Protein AF-A0A817Q3Z5-F1 (afdb_monomer)

Sequence (86 aa):
MAYLERQQTQIRDTTSRADVPNSDIAKIMYYLNCVCYCIDYNDNDIRRYTNYARWASLSDEEDRLVFVLGMALSPDLFIGKVFFSK

Mean predicted aligned error: 7.88 Å

Secondary structure (DSSP, 8-state):
---------------------S-HHHHHHHHHHHHHHHTT---HHHHHHH-GGGGGG--HHHHHHHHHHHHHT-GGGGTT------

Nearest PDB structures (foldseek):
  3qxe-assembly3_F  TM=1.967E-01  e=8.732E+00  Pseudomonas putida

Organism: NCBI:txid392032

Solvent-accessible surface area (backbone atoms only — not comparable to full-atom values): 5605 Å² total; per-residue (Å²): 136,87,82,80,79,76,78,76,81,78,86,71,94,80,84,80,93,80,89,74,58,100,43,72,66,20,48,45,15,42,50,50,35,53,53,28,59,58,56,72,56,83,56,76,82,54,45,74,55,28,41,30,92,53,48,91,73,56,50,79,67,54,51,51,48,46,52,52,51,45,59,78,61,33,70,78,81,43,69,97,60,80,79,77,62,132

Foldseek 3Di:
DDDDPPPPPDDDDDDDDDDFDPDPQLVLLCVVLVVCVQQVHDDPVSCVSNVSVCSVVDDPVSSVVSVVVCVVPPVVVCVVHHHDHD

Radius of gyration: 16.52 Å; Cα contacts (8 Å, |Δi|>4): 53; chains: 1; bounding box: 42×27×49 Å

Structure (mmCIF, N/CA/C/O backbone):
data_AF-A0A817Q3Z5-F1
#
_entry.id   AF-A0A817Q3Z5-F1
#
loop_
_atom_site.group_PDB
_atom_site.id
_atom_site.type_symbol
_atom_site.label_atom_id
_atom_site.label_alt_id
_atom_site.label_comp_id
_atom_site.label_asym_id
_atom_site.label_entity_id
_atom_site.label_seq_id
_atom_site.pdbx_PDB_ins_code
_atom_site.Cartn_x
_atom_site.Cartn_y
_atom_site.Cartn_z
_atom_site.occupancy
_atom_site.B_iso_or_equiv
_atom_site.auth_seq_id
_atom_site.auth_comp_id
_atom_site.auth_asym_id
_atom_site.auth_atom_id
_atom_site.pdbx_PDB_model_num
ATOM 1 N N . MET A 1 1 ? -29.068 14.735 34.971 1.00 38.59 1 MET A N 1
ATOM 2 C CA . MET A 1 1 ? -29.530 13.772 33.950 1.00 38.59 1 MET A CA 1
ATOM 3 C C . MET A 1 1 ? -28.361 13.491 33.020 1.00 38.59 1 MET A C 1
ATOM 5 O O . MET A 1 1 ? -28.000 14.377 32.261 1.00 38.59 1 MET A O 1
ATOM 9 N N . ALA A 1 2 ? -27.702 12.339 33.150 1.00 43.56 2 ALA A N 1
ATOM 10 C CA . ALA A 1 2 ? -26.591 11.962 32.276 1.00 43.56 2 ALA A CA 1
ATOM 11 C C . ALA A 1 2 ? -27.151 11.175 31.082 1.00 43.56 2 ALA A C 1
ATOM 13 O O . ALA A 1 2 ? -27.696 10.089 31.266 1.00 43.56 2 ALA A O 1
ATOM 14 N N . TYR A 1 3 ? -27.068 11.748 29.881 1.00 50.75 3 TYR A N 1
ATOM 15 C CA . TYR A 1 3 ? -27.397 11.062 28.633 1.00 50.75 3 TYR A CA 1
ATOM 16 C C . TYR A 1 3 ? -26.155 10.279 28.197 1.00 50.75 3 TYR A C 1
ATOM 18 O O . TYR A 1 3 ? -25.165 10.861 27.767 1.00 50.75 3 TYR A O 1
ATOM 26 N N . LEU A 1 4 ? -26.180 8.959 28.370 1.00 53.38 4 LEU A N 1
ATOM 27 C CA . LEU A 1 4 ? -25.207 8.066 27.746 1.00 53.38 4 LEU A CA 1
ATOM 28 C C . LEU A 1 4 ? -25.663 7.842 26.301 1.00 53.38 4 LEU A C 1
ATOM 30 O O . LEU A 1 4 ? -26.522 6.998 26.046 1.00 53.38 4 LEU A O 1
ATOM 34 N N . GLU A 1 5 ? -25.113 8.611 25.361 1.00 54.72 5 GLU A N 1
ATOM 35 C CA . GLU A 1 5 ? -25.180 8.258 23.942 1.00 54.72 5 GLU A CA 1
ATOM 36 C C . GLU A 1 5 ? -24.475 6.910 23.754 1.00 54.72 5 GLU A C 1
ATOM 38 O O . GLU A 1 5 ? -23.249 6.802 23.788 1.00 54.72 5 GLU A O 1
ATOM 43 N N . ARG A 1 6 ? -25.261 5.843 23.592 1.00 53.31 6 ARG A N 1
ATOM 44 C CA . ARG A 1 6 ? -24.751 4.570 23.084 1.00 53.31 6 ARG A CA 1
ATOM 45 C C . ARG A 1 6 ? -24.357 4.798 21.630 1.00 53.31 6 ARG A C 1
ATOM 47 O O . ARG A 1 6 ? -25.226 4.776 20.761 1.00 53.31 6 ARG A O 1
ATOM 54 N N . GLN A 1 7 ? -23.068 4.991 21.365 1.00 59.06 7 GLN A N 1
ATOM 55 C CA . GLN A 1 7 ? -22.533 4.815 20.018 1.00 59.06 7 GLN A CA 1
ATOM 56 C C . GLN A 1 7 ? -22.861 3.383 19.584 1.00 59.06 7 GLN A C 1
ATOM 58 O O . GLN A 1 7 ? -22.310 2.416 20.108 1.00 59.06 7 GLN A O 1
ATOM 63 N N . GLN A 1 8 ? -23.841 3.237 18.694 1.00 51.72 8 GLN A N 1
ATOM 64 C CA . GLN A 1 8 ? -24.143 1.957 18.073 1.00 51.72 8 GLN A CA 1
ATOM 65 C C . GLN A 1 8 ? -23.013 1.659 17.093 1.00 51.72 8 GLN A C 1
ATOM 67 O O . GLN A 1 8 ? -23.003 2.173 15.977 1.00 51.72 8 GLN A O 1
ATOM 72 N N . THR A 1 9 ? -22.045 0.850 17.511 1.00 58.28 9 THR A N 1
ATOM 73 C CA . THR A 1 9 ? -21.055 0.263 16.610 1.00 58.28 9 THR A CA 1
ATOM 74 C C . THR A 1 9 ? -21.807 -0.633 15.630 1.00 58.28 9 THR A C 1
ATOM 76 O O . THR A 1 9 ? -22.213 -1.745 15.966 1.00 58.28 9 THR A O 1
ATOM 79 N N . GLN A 1 10 ? -22.073 -0.125 14.429 1.00 60.34 1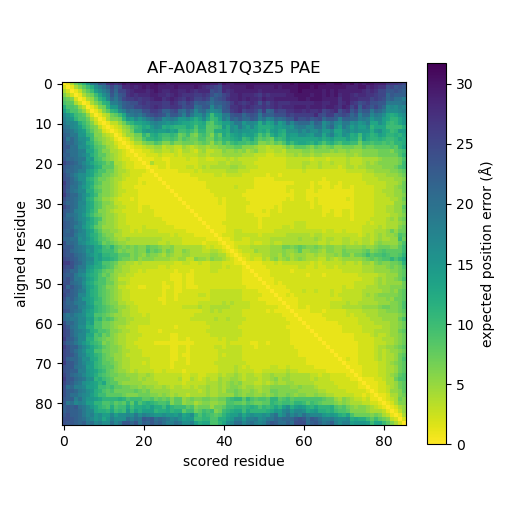0 GLN A N 1
ATOM 80 C CA . GLN A 1 10 ? -22.685 -0.919 13.373 1.00 60.34 10 GLN A CA 1
ATOM 81 C C . GLN A 1 10 ? -21.615 -1.848 12.804 1.00 60.34 10 GLN A C 1
ATOM 83 O O . GLN A 1 10 ? -20.695 -1.412 12.118 1.00 60.34 10 GLN A O 1
ATOM 88 N N . ILE A 1 11 ? -21.720 -3.137 13.126 1.00 66.00 11 ILE A N 1
ATOM 89 C CA . ILE A 1 11 ? -20.899 -4.170 12.496 1.00 66.00 11 ILE A CA 1
ATOM 90 C C . ILE A 1 11 ? -21.454 -4.368 11.087 1.00 66.00 11 ILE A C 1
ATOM 92 O O . ILE A 1 11 ? -22.591 -4.810 10.918 1.00 66.00 11 ILE A O 1
ATOM 96 N N . ARG A 1 12 ? -20.668 -4.004 10.074 1.00 65.25 12 ARG A N 1
ATOM 97 C CA . ARG A 1 12 ? -21.001 -4.232 8.669 1.00 65.25 12 ARG A CA 1
ATOM 98 C C . ARG A 1 12 ? -20.223 -5.445 8.182 1.00 65.25 12 ARG A C 1
ATOM 100 O O . ARG A 1 12 ? -18.999 -5.444 8.257 1.00 65.25 12 ARG A O 1
ATOM 107 N N . ASP A 1 13 ? -20.917 -6.445 7.647 1.00 63.41 13 ASP A N 1
ATOM 108 C CA . ASP A 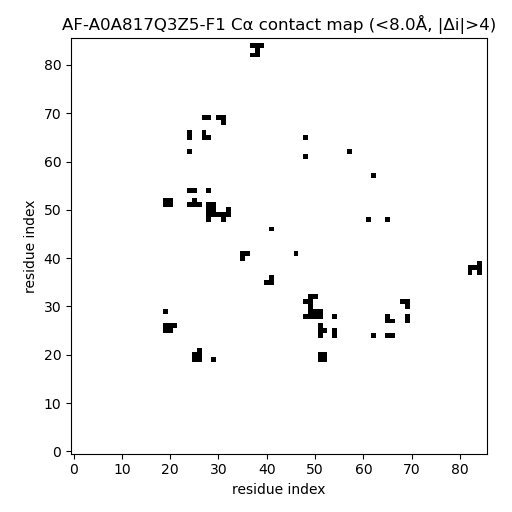1 13 ? -20.252 -7.514 6.903 1.00 63.41 13 ASP A CA 1
ATOM 109 C C . ASP A 1 13 ? -19.688 -6.925 5.607 1.00 63.41 13 ASP A C 1
ATOM 111 O O . ASP A 1 13 ? -20.424 -6.559 4.686 1.00 63.41 13 ASP A O 1
ATOM 115 N N . THR A 1 14 ? -18.364 -6.783 5.554 1.00 68.56 14 THR A N 1
ATOM 116 C CA . THR A 1 14 ? -17.644 -6.337 4.362 1.00 68.56 14 THR A CA 1
ATOM 117 C C . THR A 1 14 ? -16.751 -7.467 3.890 1.00 68.56 14 THR A C 1
ATOM 119 O O . THR A 1 14 ? -15.788 -7.834 4.560 1.00 68.56 14 THR A O 1
ATOM 122 N N . THR A 1 15 ? -17.047 -8.011 2.717 1.00 72.75 15 THR A N 1
ATOM 123 C CA . THR A 1 15 ? -16.128 -8.902 2.013 1.00 72.75 15 THR A CA 1
ATOM 124 C C . THR A 1 15 ? -15.959 -8.397 0.592 1.00 72.75 15 THR A C 1
ATOM 126 O O . THR A 1 15 ? -16.911 -7.936 -0.040 1.00 72.75 15 THR A O 1
ATOM 129 N N . SER A 1 16 ? -14.733 -8.453 0.089 1.00 77.88 16 SER A N 1
ATOM 130 C CA . SER A 1 16 ? -14.431 -8.185 -1.310 1.00 77.88 16 SER A CA 1
ATOM 131 C C . SER A 1 16 ? -13.590 -9.333 -1.847 1.00 77.88 16 SER A C 1
ATOM 133 O O . SER A 1 16 ? -12.667 -9.825 -1.197 1.00 77.88 16 SER A O 1
ATOM 135 N N . ARG A 1 17 ? -13.943 -9.810 -3.042 1.00 87.62 17 ARG A N 1
ATOM 136 C CA . ARG A 1 17 ? -13.102 -10.754 -3.771 1.00 87.62 17 ARG A CA 1
ATOM 137 C C . ARG A 1 17 ? -12.021 -9.949 -4.482 1.00 87.62 17 ARG A C 1
ATOM 139 O O . ARG A 1 17 ? -12.350 -9.075 -5.280 1.00 87.62 17 ARG A O 1
ATOM 146 N N . ALA A 1 18 ? -10.762 -10.272 -4.221 1.00 88.81 18 ALA A N 1
ATOM 147 C CA . ALA A 1 18 ? -9.623 -9.709 -4.931 1.00 88.81 18 ALA A CA 1
ATOM 148 C C . ALA A 1 18 ? -8.900 -10.816 -5.703 1.00 88.81 18 ALA A C 1
ATOM 150 O O . ALA A 1 18 ? -8.627 -11.882 -5.152 1.00 88.81 18 ALA A O 1
ATOM 151 N N . ASP A 1 19 ? -8.613 -10.559 -6.977 1.00 93.94 19 ASP A N 1
ATOM 152 C CA . ASP A 1 19 ? -7.716 -11.383 -7.785 1.00 93.94 19 ASP A CA 1
ATOM 153 C C . ASP A 1 19 ? -6.385 -10.641 -7.902 1.00 93.94 19 ASP A C 1
ATOM 155 O O . ASP A 1 19 ? -6.261 -9.659 -8.639 1.00 93.94 19 ASP A O 1
ATOM 159 N N . VAL A 1 20 ? -5.424 -11.038 -7.069 1.00 95.56 20 VAL A N 1
ATOM 160 C CA . VAL A 1 20 ? -4.132 -10.360 -6.950 1.00 95.56 20 VAL A CA 1
ATOM 161 C C . VAL A 1 2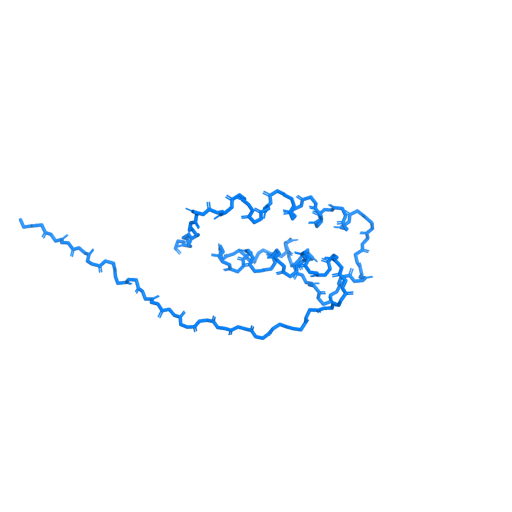0 ? -3.099 -11.141 -7.760 1.00 95.56 20 VAL A C 1
ATOM 163 O O . VAL A 1 20 ? -2.900 -12.330 -7.495 1.00 95.56 20 VAL A O 1
ATOM 166 N N . PRO A 1 21 ? -2.400 -10.500 -8.714 1.00 96.19 21 PRO A N 1
ATOM 167 C CA . PRO A 1 21 ? -1.340 -11.149 -9.475 1.00 96.19 21 PRO A CA 1
ATOM 168 C C . PRO A 1 21 ? -0.273 -11.784 -8.573 1.00 96.19 21 PRO A C 1
ATOM 170 O O . PRO A 1 21 ? 0.066 -11.243 -7.518 1.00 96.19 21 PRO A O 1
ATOM 173 N N . ASN A 1 22 ? 0.315 -12.905 -9.006 1.00 95.94 22 ASN A N 1
ATOM 174 C CA . ASN A 1 22 ? 1.394 -13.569 -8.267 1.00 95.94 22 ASN A CA 1
ATOM 175 C C . ASN A 1 22 ? 2.744 -12.850 -8.453 1.00 95.94 22 ASN A C 1
ATOM 177 O O . ASN A 1 22 ? 3.672 -13.379 -9.057 1.00 95.94 22 ASN A O 1
ATOM 181 N N . SER A 1 23 ? 2.818 -11.622 -7.951 1.00 95.75 23 SER A N 1
ATOM 182 C CA . SER A 1 23 ? 3.993 -10.756 -7.941 1.00 95.75 23 SER A CA 1
ATOM 183 C C . SER A 1 23 ? 4.092 -10.104 -6.566 1.00 95.75 23 SER A C 1
ATOM 185 O O . SER A 1 23 ? 3.077 -9.674 -6.012 1.00 95.75 23 SER A O 1
ATOM 187 N N . ASP A 1 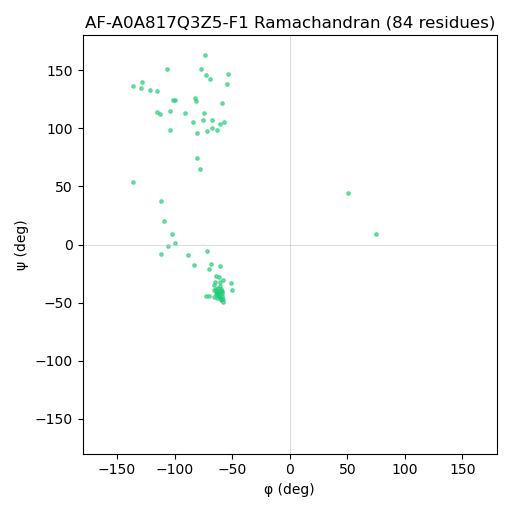24 ? 5.292 -10.052 -5.991 1.00 95.50 24 ASP A N 1
ATOM 188 C CA . ASP A 1 24 ? 5.480 -9.547 -4.627 1.00 95.50 24 ASP A CA 1
ATOM 189 C C . ASP A 1 24 ? 5.094 -8.072 -4.526 1.00 95.50 24 ASP A C 1
ATOM 191 O O . ASP A 1 24 ? 4.353 -7.688 -3.621 1.00 95.50 24 ASP A O 1
ATOM 195 N N . ILE A 1 25 ? 5.466 -7.268 -5.525 1.00 96.62 25 ILE A N 1
ATOM 196 C CA . ILE A 1 25 ? 5.063 -5.865 -5.571 1.00 96.62 25 ILE A CA 1
ATOM 197 C C . ILE A 1 25 ? 3.543 -5.712 -5.700 1.00 96.62 25 ILE A C 1
ATOM 199 O O . ILE A 1 25 ? 2.947 -4.891 -5.006 1.00 96.62 25 ILE A O 1
ATOM 203 N N . ALA A 1 26 ? 2.877 -6.553 -6.500 1.00 97.19 26 ALA A N 1
ATOM 204 C CA . ALA A 1 26 ? 1.421 -6.508 -6.647 1.00 97.19 26 ALA A CA 1
ATOM 205 C C . ALA A 1 26 ? 0.705 -6.803 -5.320 1.00 97.19 26 ALA A C 1
ATOM 207 O O . ALA A 1 26 ? -0.293 -6.158 -4.995 1.00 97.19 26 ALA A O 1
ATOM 208 N N . LYS A 1 27 ? 1.240 -7.734 -4.521 1.00 96.94 27 LYS A N 1
ATOM 209 C CA . LYS A 1 27 ? 0.729 -8.040 -3.178 1.00 96.94 27 LYS A CA 1
ATOM 210 C C . LYS A 1 27 ? 0.920 -6.863 -2.220 1.00 96.94 27 LYS A C 1
ATOM 212 O O . LYS A 1 27 ? 0.003 -6.568 -1.458 1.00 96.94 27 LYS A O 1
ATOM 217 N N . ILE A 1 28 ? 2.051 -6.155 -2.290 1.00 96.81 28 ILE A N 1
ATOM 218 C CA . ILE A 1 28 ? 2.283 -4.941 -1.487 1.00 96.81 28 ILE A CA 1
ATOM 219 C C . ILE A 1 28 ? 1.321 -3.821 -1.907 1.00 96.81 28 ILE A C 1
ATOM 221 O O . ILE A 1 28 ? 0.686 -3.207 -1.054 1.00 96.81 28 ILE A O 1
ATOM 225 N N . MET A 1 29 ? 1.132 -3.588 -3.208 1.00 97.44 29 MET A N 1
ATOM 226 C CA . MET A 1 29 ? 0.156 -2.607 -3.703 1.00 97.44 29 MET A CA 1
ATOM 227 C C . MET A 1 29 ? -1.275 -2.946 -3.258 1.00 97.44 29 MET A C 1
ATOM 229 O O . MET A 1 29 ? -2.036 -2.055 -2.882 1.00 97.44 29 MET A O 1
ATOM 233 N N . TYR A 1 30 ? -1.650 -4.230 -3.278 1.00 96.62 30 TYR A N 1
ATOM 234 C CA . TYR A 1 30 ? -2.942 -4.693 -2.768 1.00 96.62 30 TYR A CA 1
ATOM 235 C C . TYR A 1 30 ? -3.079 -4.452 -1.262 1.00 96.62 30 TYR A C 1
ATOM 237 O O . TYR A 1 30 ? -4.118 -3.979 -0.802 1.00 96.62 30 TYR A O 1
ATOM 245 N N . TYR A 1 31 ? -2.023 -4.718 -0.497 1.00 95.00 31 TYR A N 1
ATOM 246 C CA . TYR A 1 31 ? -1.985 -4.393 0.922 1.00 95.00 31 TYR A CA 1
ATOM 247 C C . TYR A 1 31 ? -2.206 -2.893 1.163 1.00 95.00 31 TYR A C 1
ATOM 249 O O . TYR A 1 31 ? -3.090 -2.525 1.934 1.00 95.00 31 TYR A O 1
ATOM 257 N N . LEU A 1 32 ? -1.482 -2.025 0.450 1.00 95.12 32 LEU A N 1
ATOM 258 C CA . LEU A 1 32 ? -1.655 -0.572 0.546 1.00 95.12 32 LEU A CA 1
ATOM 259 C C . LEU A 1 32 ? -3.080 -0.140 0.181 1.00 95.12 32 LEU A C 1
ATOM 261 O O . LEU A 1 32 ? -3.633 0.739 0.838 1.00 95.12 32 LEU A O 1
ATOM 265 N N . ASN A 1 33 ? -3.699 -0.779 -0.817 1.00 94.50 33 ASN A N 1
ATOM 266 C CA . ASN A 1 33 ? -5.100 -0.553 -1.175 1.00 94.50 33 ASN A CA 1
ATOM 267 C C . ASN A 1 33 ? -6.032 -0.865 0.009 1.00 94.50 33 ASN A C 1
ATOM 269 O O . ASN A 1 33 ? -6.869 -0.039 0.366 1.00 94.50 33 ASN A O 1
ATOM 273 N N . CYS A 1 34 ? -5.825 -2.005 0.677 1.00 91.25 34 CYS A N 1
ATOM 274 C CA . CYS A 1 34 ? -6.588 -2.377 1.869 1.00 91.25 34 CYS A CA 1
ATOM 275 C C . CYS A 1 34 ? -6.398 -1.368 3.007 1.00 91.25 34 CYS A C 1
ATOM 277 O O . CYS A 1 34 ? -7.376 -0.964 3.630 1.00 91.25 34 CYS A O 1
ATOM 279 N N . VAL A 1 35 ? -5.159 -0.929 3.262 1.00 90.56 35 VAL A N 1
ATOM 280 C CA . VAL A 1 35 ? -4.886 0.092 4.285 1.00 90.56 35 VAL A CA 1
ATOM 281 C C . VAL A 1 35 ? -5.623 1.389 3.958 1.00 90.56 35 VAL A C 1
ATOM 283 O O . VAL A 1 35 ? -6.319 1.908 4.825 1.00 90.56 35 VAL A O 1
ATOM 286 N N . CYS A 1 36 ? -5.532 1.869 2.714 1.00 91.25 36 CYS A N 1
ATOM 287 C CA . CYS A 1 36 ? -6.221 3.078 2.256 1.00 91.25 36 CYS A CA 1
ATOM 288 C C . CYS A 1 36 ? -7.741 2.964 2.413 1.00 91.25 36 CYS A C 1
ATOM 290 O O . CYS A 1 36 ? -8.377 3.903 2.884 1.00 91.25 36 CYS A O 1
ATOM 292 N N . TYR A 1 37 ? -8.314 1.802 2.089 1.00 88.31 37 TYR A N 1
ATOM 293 C CA . TYR A 1 37 ? -9.734 1.525 2.298 1.00 88.31 37 TYR A CA 1
ATOM 294 C C . TYR A 1 37 ? -10.128 1.612 3.781 1.00 88.31 37 TYR A C 1
ATOM 296 O O . TYR A 1 37 ? -11.119 2.254 4.115 1.00 88.31 37 TYR A O 1
ATOM 304 N N . CYS A 1 38 ? -9.333 1.024 4.681 1.00 84.69 38 CYS A N 1
ATOM 305 C CA . CYS A 1 38 ? -9.601 1.039 6.123 1.00 84.69 38 CYS A CA 1
ATOM 306 C C . CYS A 1 38 ? -9.558 2.441 6.750 1.00 84.69 38 CYS A C 1
ATOM 308 O O . CYS A 1 38 ? -10.204 2.665 7.771 1.00 84.69 38 CYS A O 1
ATOM 310 N N . ILE A 1 39 ? -8.792 3.369 6.173 1.00 85.81 39 ILE A N 1
ATOM 311 C CA . ILE A 1 39 ? -8.671 4.752 6.662 1.00 85.81 39 ILE A CA 1
ATOM 312 C C . ILE A 1 39 ? -9.488 5.759 5.841 1.00 85.81 39 ILE A C 1
ATOM 314 O O . ILE A 1 39 ? -9.321 6.960 6.033 1.00 85.81 39 ILE A O 1
ATOM 318 N N . ASP A 1 40 ? -10.338 5.274 4.930 1.00 86.50 40 ASP A N 1
ATOM 319 C CA . ASP A 1 40 ? -11.124 6.081 3.987 1.00 86.50 40 ASP A CA 1
ATOM 320 C C . ASP A 1 40 ? -10.279 7.116 3.214 1.00 86.50 40 ASP A C 1
ATOM 322 O O . ASP A 1 40 ? -10.625 8.289 3.070 1.00 86.50 40 ASP A O 1
ATOM 326 N N . TYR A 1 41 ? -9.111 6.683 2.730 1.00 87.81 41 TYR A N 1
ATOM 327 C CA . TYR A 1 41 ? -8.192 7.514 1.957 1.00 87.81 41 TYR A CA 1
ATOM 328 C C . TYR A 1 41 ? -8.265 7.169 0.466 1.00 87.81 41 TYR A C 1
ATOM 330 O O . TYR A 1 41 ? -7.906 6.070 0.044 1.00 87.81 41 TYR A O 1
ATOM 338 N N . ASN A 1 42 ? -8.728 8.122 -0.348 1.00 85.56 42 ASN A N 1
ATOM 339 C CA . ASN A 1 42 ? -8.951 7.949 -1.789 1.00 85.56 42 ASN A CA 1
ATOM 340 C C . ASN A 1 42 ? -8.440 9.156 -2.592 1.00 85.56 42 ASN A C 1
ATOM 342 O O . ASN A 1 42 ? -9.179 9.771 -3.363 1.00 85.56 42 ASN A O 1
ATOM 346 N N . ASP A 1 43 ? -7.175 9.512 -2.383 1.00 89.44 43 ASP A N 1
ATOM 347 C CA . ASP A 1 43 ? -6.497 10.539 -3.175 1.00 89.44 43 ASP A CA 1
ATOM 348 C C . ASP A 1 43 ? -6.078 9.992 -4.555 1.00 89.44 43 ASP A C 1
ATOM 350 O O . ASP A 1 43 ? -5.808 8.799 -4.720 1.00 89.44 43 ASP A O 1
ATOM 354 N N . ASN A 1 44 ? -6.004 10.852 -5.570 1.00 86.25 44 ASN A N 1
ATOM 355 C CA . ASN A 1 44 ? -5.480 10.468 -6.878 1.00 86.25 44 ASN A CA 1
ATOM 356 C C . ASN A 1 44 ? -3.995 10.099 -6.816 1.00 86.25 44 ASN A C 1
ATOM 358 O O . ASN A 1 44 ? -3.579 9.195 -7.544 1.00 86.25 44 ASN A O 1
ATOM 362 N N . ASP A 1 45 ? -3.229 10.727 -5.926 1.00 85.25 45 ASP A N 1
ATOM 363 C CA . ASP A 1 45 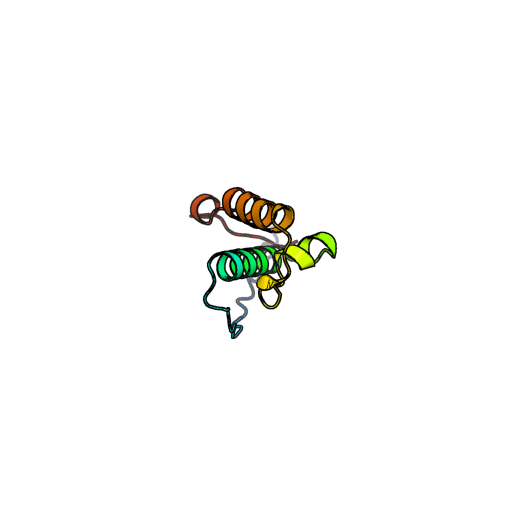? -1.787 10.496 -5.827 1.00 85.25 45 ASP A CA 1
ATOM 364 C C . ASP A 1 45 ? -1.467 9.061 -5.375 1.00 85.25 45 ASP A C 1
ATOM 366 O O . ASP A 1 45 ? -0.529 8.433 -5.869 1.00 85.25 45 ASP A O 1
ATOM 370 N N . ILE A 1 46 ? -2.300 8.478 -4.504 1.00 90.44 46 ILE A N 1
ATOM 371 C CA . ILE A 1 46 ? -2.096 7.117 -3.987 1.00 90.44 46 ILE A CA 1
ATOM 372 C C . ILE A 1 46 ? -2.627 6.025 -4.926 1.00 90.44 46 ILE A C 1
ATOM 374 O O . ILE A 1 46 ? -2.231 4.858 -4.826 1.00 90.44 46 ILE A O 1
ATOM 378 N N . ARG A 1 47 ? -3.501 6.372 -5.883 1.00 91.62 47 ARG A N 1
ATOM 379 C CA . ARG A 1 47 ? -4.099 5.401 -6.821 1.00 91.62 47 ARG A CA 1
ATOM 380 C C . ARG A 1 47 ? -3.057 4.683 -7.662 1.00 91.62 47 ARG A C 1
ATOM 382 O O . ARG A 1 47 ? -3.220 3.499 -7.949 1.00 91.62 47 ARG A O 1
ATOM 389 N N . ARG A 1 48 ? -1.978 5.372 -8.044 1.00 93.88 48 ARG A N 1
ATOM 390 C CA . ARG A 1 48 ? -0.879 4.765 -8.808 1.00 93.88 48 ARG A CA 1
ATOM 391 C C . ARG A 1 48 ? -0.233 3.611 -8.040 1.00 93.88 48 ARG A C 1
ATOM 393 O O . ARG A 1 48 ? 0.003 2.559 -8.626 1.00 93.88 48 ARG A O 1
ATOM 400 N N . TYR A 1 49 ? -0.048 3.788 -6.735 1.00 95.25 49 TYR A N 1
ATOM 401 C CA . TYR A 1 49 ? 0.647 2.855 -5.844 1.00 95.25 49 TYR A CA 1
ATOM 402 C C . TYR A 1 49 ? -0.268 1.780 -5.231 1.00 95.25 49 TYR A C 1
ATOM 404 O O . TYR A 1 49 ? 0.213 0.824 -4.633 1.00 95.25 49 TYR A O 1
ATOM 412 N N . THR A 1 50 ? -1.587 1.901 -5.405 1.00 95.19 50 THR A N 1
ATOM 413 C CA . THR A 1 50 ? -2.597 0.946 -4.899 1.00 95.19 50 THR A CA 1
ATOM 414 C C . THR A 1 50 ? -3.314 0.174 -6.010 1.00 95.19 50 THR A C 1
ATOM 416 O O . THR A 1 50 ? -4.046 -0.785 -5.742 1.00 95.19 50 THR A O 1
ATOM 419 N N . ASN A 1 51 ? -3.096 0.543 -7.277 1.00 94.62 51 ASN A N 1
ATOM 420 C CA . ASN A 1 51 ? -3.620 -0.172 -8.438 1.00 94.62 51 ASN A CA 1
ATOM 421 C C . ASN A 1 51 ? -2.763 -1.403 -8.773 1.00 94.62 51 ASN A C 1
ATOM 423 O O . ASN A 1 51 ? -2.013 -1.428 -9.751 1.00 94.62 51 ASN A O 1
ATOM 427 N N . TYR A 1 52 ? -2.911 -2.447 -7.959 1.00 95.75 52 TYR A N 1
ATOM 428 C CA . TYR A 1 52 ? -2.185 -3.711 -8.092 1.00 95.75 52 TYR A CA 1
ATOM 429 C C . TYR A 1 52 ? -2.427 -4.436 -9.424 1.00 95.75 52 TYR A C 1
ATOM 431 O O . TYR A 1 52 ? -1.611 -5.263 -9.808 1.00 95.75 52 TYR A O 1
ATOM 439 N N . ALA A 1 53 ? -3.489 -4.122 -10.175 1.00 94.31 53 ALA A N 1
ATOM 440 C CA . ALA A 1 53 ? -3.703 -4.679 -11.515 1.00 94.31 53 ALA A CA 1
ATOM 441 C C . ALA A 1 53 ? -2.696 -4.142 -12.551 1.00 94.31 53 ALA A C 1
ATOM 443 O O . ALA A 1 53 ? -2.475 -4.764 -13.587 1.00 94.31 53 ALA A O 1
ATOM 444 N N . ARG A 1 54 ? -2.069 -2.990 -12.276 1.00 94.62 54 ARG A N 1
ATOM 445 C CA . ARG A 1 54 ? -1.087 -2.330 -13.150 1.00 94.62 54 ARG A CA 1
ATOM 446 C C . ARG A 1 54 ? 0.343 -2.381 -12.608 1.00 94.62 54 ARG A C 1
ATOM 448 O O . ARG A 1 54 ? 1.179 -1.598 -13.055 1.00 94.62 54 ARG A O 1
ATOM 455 N N . TRP A 1 55 ? 0.633 -3.309 -11.697 1.00 95.75 55 TRP A N 1
ATOM 456 C CA . TRP A 1 55 ? 1.946 -3.471 -11.061 1.00 95.75 55 TRP A CA 1
ATOM 457 C C . TRP A 1 55 ? 3.113 -3.528 -12.061 1.00 95.75 55 TRP A C 1
ATOM 459 O O . TRP A 1 55 ? 4.142 -2.903 -11.849 1.00 95.75 55 TRP A O 1
ATOM 469 N N . ALA A 1 56 ? 2.927 -4.201 -13.201 1.00 95.25 56 ALA A N 1
ATOM 470 C CA . ALA A 1 56 ? 3.963 -4.366 -14.223 1.00 95.25 56 ALA A CA 1
ATOM 471 C C . ALA A 1 56 ? 4.276 -3.080 -15.015 1.00 95.25 56 ALA A C 1
ATOM 473 O O . ALA A 1 56 ? 5.162 -3.083 -15.862 1.00 95.25 56 ALA A O 1
ATOM 474 N N . SER A 1 57 ? 3.523 -1.999 -14.789 1.00 95.94 57 SER A N 1
ATOM 475 C CA . SER A 1 57 ? 3.726 -0.706 -15.455 1.00 95.94 57 SER A CA 1
ATOM 476 C C . SER A 1 57 ? 4.481 0.310 -14.601 1.00 95.94 57 SER A C 1
ATOM 478 O O . SER A 1 57 ? 4.604 1.455 -15.036 1.00 95.94 57 SER A O 1
ATOM 480 N N . LEU A 1 58 ? 4.897 -0.060 -13.386 1.00 95.19 58 LEU A N 1
ATOM 481 C CA . LEU A 1 58 ? 5.664 0.817 -12.505 1.00 95.19 58 LEU A CA 1
ATOM 482 C C . LEU A 1 58 ? 7.071 1.044 -13.067 1.00 95.19 58 LEU A C 1
ATOM 484 O O . LEU A 1 58 ? 7.679 0.129 -13.622 1.00 95.19 58 LEU A O 1
ATOM 488 N N . SER A 1 59 ? 7.583 2.263 -12.917 1.00 96.00 59 SER A N 1
ATOM 489 C CA . SER A 1 59 ? 9.012 2.531 -13.070 1.00 96.00 59 SER A CA 1
ATOM 490 C C . SER A 1 59 ? 9.794 1.994 -11.866 1.00 96.00 59 SER A C 1
ATOM 492 O O . SER A 1 59 ? 9.228 1.782 -10.794 1.00 96.00 59 SER A O 1
ATOM 494 N N . ASP A 1 60 ? 11.113 1.850 -12.004 1.00 95.94 60 ASP A N 1
ATOM 495 C CA . ASP A 1 60 ? 11.989 1.437 -10.896 1.00 95.94 60 ASP A CA 1
ATOM 496 C C . ASP A 1 60 ? 11.902 2.380 -9.681 1.00 95.94 60 ASP A C 1
ATOM 498 O O . ASP A 1 60 ? 12.106 1.966 -8.540 1.00 95.94 60 ASP A O 1
ATOM 502 N N . GLU A 1 61 ? 11.625 3.667 -9.907 1.00 96.38 61 GLU A N 1
ATOM 503 C CA . GLU A 1 61 ? 11.433 4.640 -8.829 1.00 96.38 61 GLU A CA 1
ATOM 504 C C . GLU A 1 61 ? 10.091 4.427 -8.123 1.00 96.38 61 GLU A C 1
ATOM 506 O O . GLU A 1 61 ? 10.035 4.400 -6.893 1.00 96.38 61 GLU A O 1
ATOM 511 N N . GLU A 1 62 ? 9.020 4.209 -8.887 1.00 95.88 62 GLU A N 1
ATOM 512 C CA . GLU A 1 62 ? 7.696 3.926 -8.333 1.00 95.88 62 GLU A CA 1
ATOM 513 C C . GLU A 1 62 ? 7.679 2.599 -7.556 1.00 95.88 62 GLU A C 1
ATOM 515 O O . GLU A 1 62 ? 7.071 2.527 -6.489 1.00 95.88 62 GLU A O 1
ATOM 520 N N . ASP A 1 63 ? 8.382 1.573 -8.041 1.00 96.12 63 ASP A N 1
ATOM 521 C CA . ASP A 1 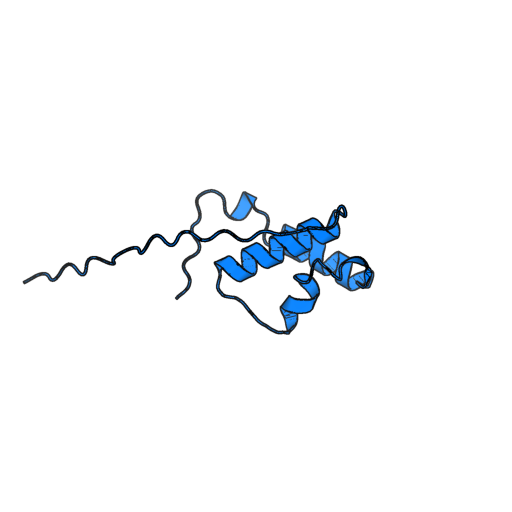63 ? 8.546 0.279 -7.364 1.00 96.12 63 ASP A CA 1
ATOM 522 C C . ASP A 1 63 ? 9.183 0.446 -5.972 1.00 96.12 63 ASP A C 1
ATOM 524 O O . ASP A 1 63 ? 8.660 -0.027 -4.956 1.00 96.12 63 ASP A O 1
ATOM 528 N N . ARG A 1 64 ? 10.259 1.240 -5.887 1.00 96.50 64 ARG A N 1
ATOM 529 C CA . ARG A 1 64 ? 10.895 1.584 -4.605 1.00 96.50 64 ARG A CA 1
ATOM 530 C C . ARG A 1 64 ? 9.954 2.351 -3.684 1.00 96.50 64 ARG A C 1
ATOM 532 O O . ARG A 1 64 ? 9.945 2.083 -2.484 1.00 96.50 64 ARG A O 1
ATOM 539 N N . LEU A 1 65 ? 9.168 3.289 -4.214 1.00 96.00 65 LEU A N 1
ATOM 540 C CA . LEU A 1 65 ? 8.199 4.045 -3.417 1.00 96.00 65 LEU A CA 1
ATOM 541 C C . LEU A 1 65 ? 7.123 3.135 -2.818 1.00 96.00 65 LEU A C 1
ATOM 543 O O . LEU A 1 65 ? 6.824 3.263 -1.632 1.00 96.00 65 LEU A O 1
ATOM 547 N N . VAL A 1 66 ? 6.592 2.178 -3.586 1.00 96.75 66 VAL A N 1
ATOM 548 C CA . VAL A 1 66 ? 5.641 1.177 -3.070 1.00 96.75 66 VAL A CA 1
ATOM 549 C C . VAL A 1 66 ? 6.269 0.378 -1.929 1.00 96.75 66 VAL A C 1
ATOM 551 O O . VAL A 1 66 ? 5.633 0.190 -0.890 1.00 96.75 66 VAL A O 1
ATOM 554 N N . PHE A 1 67 ? 7.521 -0.057 -2.081 1.00 96.12 67 PHE A N 1
ATOM 555 C CA . PHE A 1 67 ? 8.223 -0.791 -1.030 1.00 96.12 67 PHE A CA 1
ATOM 556 C C . PHE A 1 67 ? 8.422 0.056 0.238 1.00 96.12 67 PHE A C 1
ATOM 558 O O . PHE A 1 67 ? 8.128 -0.398 1.345 1.00 96.12 67 PHE A O 1
ATOM 565 N N . VAL A 1 68 ? 8.859 1.311 0.089 1.00 96.25 68 VAL A N 1
ATOM 566 C CA . VAL A 1 68 ? 9.034 2.252 1.207 1.00 96.25 68 VAL A CA 1
ATOM 567 C C . VAL A 1 68 ? 7.710 2.515 1.925 1.00 96.25 68 VAL A C 1
ATOM 569 O O . VAL A 1 68 ? 7.673 2.474 3.154 1.00 96.25 68 VAL A O 1
ATOM 572 N N . LEU A 1 69 ? 6.616 2.724 1.187 1.00 93.94 69 LEU A N 1
A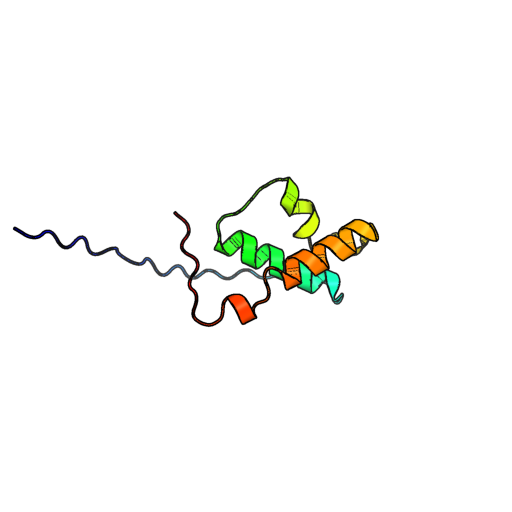TOM 573 C CA . LEU A 1 69 ? 5.277 2.885 1.760 1.00 93.94 69 LEU A CA 1
ATOM 574 C C . LEU A 1 69 ? 4.827 1.627 2.508 1.00 93.94 69 LEU A C 1
ATOM 576 O O . LEU A 1 69 ? 4.317 1.729 3.623 1.00 93.94 69 LEU A O 1
ATOM 580 N N . GLY A 1 70 ? 5.053 0.445 1.929 1.00 94.50 70 GLY A N 1
ATOM 581 C CA . GLY A 1 70 ? 4.745 -0.837 2.562 1.00 94.50 70 GLY A CA 1
ATOM 582 C C . GLY A 1 70 ? 5.480 -1.027 3.890 1.00 94.50 70 GLY A C 1
ATOM 583 O O . GLY A 1 70 ? 4.879 -1.477 4.861 1.00 94.50 70 GLY A O 1
ATOM 584 N N . MET A 1 71 ? 6.749 -0.617 3.968 1.00 94.88 71 MET A N 1
ATOM 585 C CA . MET A 1 71 ? 7.512 -0.635 5.220 1.00 94.88 71 MET A CA 1
ATOM 586 C C . MET A 1 71 ? 7.023 0.414 6.225 1.00 94.88 71 MET A C 1
ATOM 588 O O . MET A 1 71 ? 6.867 0.105 7.407 1.00 94.88 71 MET A O 1
ATOM 592 N N . ALA A 1 72 ? 6.760 1.645 5.773 1.00 93.69 72 ALA A N 1
ATOM 593 C CA . ALA A 1 72 ? 6.266 2.730 6.624 1.00 93.69 72 ALA A CA 1
ATOM 594 C C . ALA A 1 72 ? 4.900 2.404 7.251 1.00 93.69 72 ALA A C 1
ATOM 596 O O . ALA A 1 72 ? 4.585 2.868 8.346 1.00 93.69 72 ALA A O 1
ATOM 597 N N . LEU A 1 73 ? 4.114 1.577 6.563 1.00 91.38 73 LEU A N 1
ATOM 598 C CA . LEU A 1 73 ? 2.828 1.058 7.001 1.00 91.38 73 LEU A CA 1
ATOM 599 C C . LEU A 1 73 ? 2.918 -0.449 7.266 1.00 91.38 73 LEU A C 1
ATOM 601 O O . LEU A 1 73 ? 1.983 -1.167 6.935 1.00 91.38 73 LEU A O 1
ATOM 605 N N . S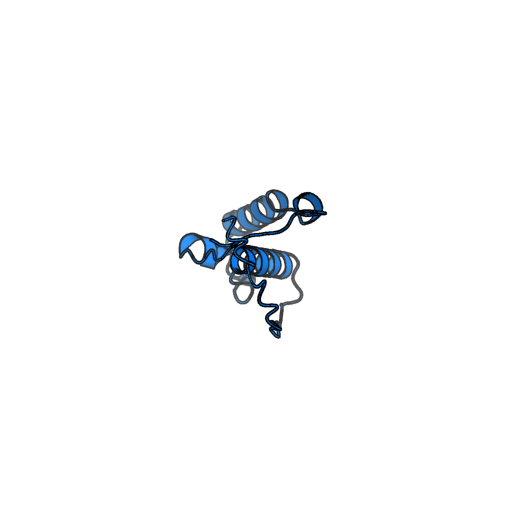ER A 1 74 ? 4.025 -0.953 7.822 1.00 91.44 74 SER A N 1
ATOM 606 C CA . SER A 1 74 ? 4.162 -2.388 8.114 1.00 91.44 74 SER A CA 1
ATOM 607 C C . SER A 1 74 ? 2.989 -2.897 8.975 1.00 91.44 74 SER A C 1
ATOM 609 O O . SER A 1 74 ? 2.625 -2.222 9.943 1.00 91.44 74 SER A O 1
ATOM 611 N N . PRO A 1 75 ? 2.422 -4.088 8.688 1.00 88.00 75 PRO A N 1
ATOM 612 C CA . PRO A 1 75 ? 1.363 -4.696 9.499 1.00 88.00 75 PRO A CA 1
ATOM 613 C C . PRO A 1 75 ? 1.692 -4.764 10.995 1.00 88.00 75 PRO A C 1
ATOM 615 O O . PRO A 1 75 ? 0.807 -4.590 11.833 1.00 88.00 75 PRO A O 1
ATOM 618 N N . ASP A 1 76 ? 2.971 -4.946 11.335 1.00 90.50 76 ASP A N 1
ATOM 619 C CA . ASP A 1 76 ? 3.445 -5.013 12.721 1.00 90.50 76 ASP A CA 1
ATOM 620 C C . ASP A 1 76 ? 3.152 -3.724 13.497 1.00 90.50 76 ASP A C 1
ATOM 622 O O . ASP A 1 76 ? 2.859 -3.757 14.693 1.00 90.50 76 ASP A O 1
ATOM 626 N N . LEU A 1 77 ? 3.159 -2.575 12.811 1.00 87.00 77 LEU A N 1
ATOM 627 C CA . LEU A 1 77 ? 2.838 -1.279 13.409 1.00 87.00 77 LEU A CA 1
ATOM 628 C C . LEU A 1 77 ? 1.367 -1.172 13.812 1.00 87.00 77 LEU A C 1
ATOM 630 O O . LEU A 1 77 ? 1.028 -0.268 14.584 1.00 87.00 77 LEU A O 1
ATOM 634 N N . PHE A 1 78 ? 0.506 -2.054 13.301 1.00 83.62 78 PHE A N 1
ATOM 635 C CA . PHE A 1 78 ? -0.937 -2.050 13.527 1.00 83.62 78 PHE A CA 1
ATOM 636 C C . PHE A 1 78 ? -1.411 -3.152 14.475 1.00 83.62 78 PHE A C 1
ATOM 638 O O . PHE A 1 78 ? -2.595 -3.188 14.812 1.00 83.62 78 PHE A O 1
ATOM 645 N N . ILE A 1 79 ? -0.517 -4.012 14.971 1.00 85.00 79 ILE A N 1
ATOM 646 C CA . ILE A 1 79 ? -0.873 -5.012 15.982 1.00 85.00 79 ILE A CA 1
ATOM 647 C C . ILE A 1 79 ? -1.426 -4.298 17.223 1.00 85.00 79 ILE A C 1
ATOM 649 O O . ILE A 1 79 ? -0.776 -3.438 17.817 1.00 85.00 79 ILE A O 1
ATOM 653 N N . GLY A 1 80 ? -2.660 -4.642 17.601 1.00 83.06 80 GLY A N 1
ATOM 654 C CA . GLY A 1 80 ? -3.361 -4.032 18.734 1.00 83.06 80 GLY A CA 1
ATOM 655 C C . GLY A 1 80 ? -3.894 -2.616 18.479 1.00 83.06 80 GLY A C 1
ATOM 656 O O . GLY A 1 80 ? -4.344 -1.970 19.424 1.00 83.06 80 GLY A O 1
ATOM 657 N N . LYS A 1 81 ? -3.862 -2.124 17.234 1.00 82.00 81 LYS A N 1
ATOM 658 C CA . LYS A 1 81 ? -4.432 -0.826 16.848 1.00 82.00 81 LYS A CA 1
ATOM 659 C C . LYS A 1 81 ? -5.725 -1.008 16.057 1.00 82.00 81 LYS A C 1
ATOM 661 O O . LYS A 1 81 ? -5.909 -1.996 15.355 1.00 82.00 81 LYS A O 1
ATOM 666 N N . VAL A 1 82 ? -6.612 -0.023 16.169 1.00 73.12 82 VAL A N 1
ATOM 667 C CA . VAL A 1 82 ? -7.877 0.041 15.427 1.00 73.12 82 VAL A CA 1
ATOM 668 C C . VAL A 1 82 ? -7.882 1.330 14.615 1.00 73.12 82 VAL A C 1
ATOM 670 O O . VAL A 1 82 ? -7.549 2.393 15.143 1.00 73.12 82 VAL A O 1
ATOM 673 N N . PHE A 1 83 ? -8.239 1.232 13.337 1.00 69.06 83 PHE A N 1
ATOM 674 C CA . PHE A 1 83 ? -8.473 2.399 12.495 1.00 69.06 83 PHE A CA 1
ATOM 675 C C . PHE A 1 83 ? -9.893 2.909 12.740 1.00 69.06 83 PHE A C 1
ATOM 677 O O . PHE A 1 83 ? -10.854 2.151 12.638 1.00 69.06 83 PHE A O 1
ATOM 684 N N . PHE A 1 84 ? -10.016 4.192 13.065 1.00 67.81 84 PHE A N 1
ATOM 685 C CA . PHE A 1 84 ? -11.297 4.884 13.132 1.00 67.81 84 PHE A CA 1
ATOM 686 C C . PHE A 1 84 ? -11.318 5.906 11.997 1.00 67.81 84 PHE A C 1
ATOM 688 O O . PHE A 1 84 ? -10.528 6.854 12.020 1.00 67.81 84 PHE A O 1
ATOM 695 N N . SER A 1 85 ? -12.180 5.712 10.997 1.00 59.00 85 SER A N 1
ATOM 696 C CA . SER A 1 85 ? -12.527 6.804 10.084 1.00 59.00 85 SER A CA 1
ATOM 697 C C . SE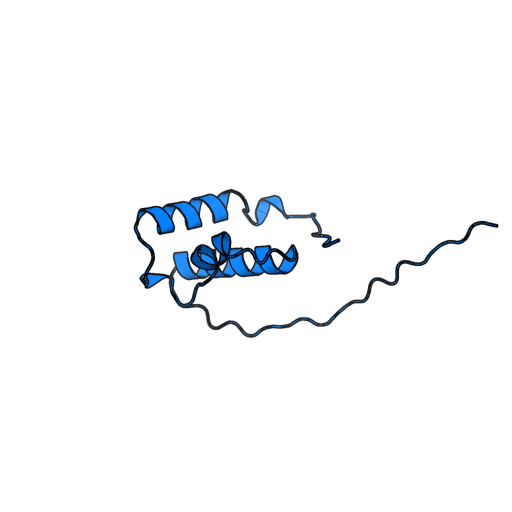R A 1 85 ? -13.423 7.796 10.837 1.00 59.00 85 SER A C 1
ATOM 699 O O . SER A 1 85 ? -14.172 7.396 11.734 1.00 59.00 85 SER A O 1
ATOM 701 N N . LYS A 1 86 ? -13.293 9.089 10.529 1.00 54.12 86 LYS A N 1
ATOM 702 C CA . LYS A 1 86 ? -14.163 10.131 11.095 1.00 54.12 86 LYS A CA 1
ATOM 703 C C . LYS A 1 86 ? -15.579 10.050 10.542 1.00 54.12 86 LYS A C 1
ATOM 705 O O . LYS A 1 86 ? -15.728 9.585 9.393 1.00 54.12 86 LYS A O 1
#

pLDDT: mean 84.62, std 15.24, range [38.59, 97.44]